Protein AF-A0A7C5LAF1-F1 (afdb_monomer_lite)

Foldseek 3Di:
DPPPPPDDDDVPDDDDDPCVVCVVVVNDDDPVNDDDVPDDDDDDDDDPDPDDDDPDDDCPVVVPDPNDPDDDDPVNDPDDPDDPD

Structure (mmCIF, N/CA/C/O backbone):
data_AF-A0A7C5LAF1-F1
#
_entry.id   AF-A0A7C5LAF1-F1
#
loop_
_atom_site.group_PDB
_atom_site.id
_atom_site.type_symbol
_atom_site.label_atom_id
_atom_site.label_alt_id
_atom_site.label_comp_id
_atom_site.label_asym_id
_atom_site.label_entity_id
_atom_site.label_seq_id
_atom_site.pdbx_PDB_ins_code
_atom_site.Cartn_x
_atom_site.Cartn_y
_atom_site.Cartn_z
_atom_site.occupancy
_atom_site.B_iso_or_equiv
_atom_site.auth_seq_id
_atom_site.auth_comp_id
_atom_site.auth_asym_id
_atom_site.auth_atom_id
_atom_site.pdbx_PDB_model_num
ATOM 1 N N . MET A 1 1 ? 7.208 -7.134 -39.769 1.00 43.78 1 MET A N 1
ATOM 2 C CA . MET A 1 1 ? 6.827 -7.988 -38.622 1.00 43.78 1 MET A CA 1
ATOM 3 C C . MET A 1 1 ? 7.422 -9.403 -38.724 1.00 43.78 1 MET A C 1
ATOM 5 O O . MET A 1 1 ? 6.997 -10.274 -37.988 1.00 43.78 1 MET A O 1
ATOM 9 N N . GLU A 1 2 ? 8.447 -9.642 -39.557 1.00 34.06 2 GLU A N 1
ATOM 10 C CA . GLU A 1 2 ? 8.902 -11.013 -39.873 1.00 34.06 2 GLU A CA 1
ATOM 11 C C . GLU A 1 2 ? 10.414 -11.259 -39.727 1.00 34.06 2 GLU A C 1
ATOM 13 O O . GLU A 1 2 ? 10.879 -12.355 -40.005 1.00 34.06 2 GLU A O 1
ATOM 18 N N . GLU A 1 3 ? 11.207 -10.293 -39.244 1.00 40.84 3 GLU A N 1
ATOM 19 C CA . GLU A 1 3 ? 12.678 -10.431 -39.276 1.00 40.84 3 GLU A CA 1
ATOM 20 C C . GLU A 1 3 ? 13.392 -10.499 -37.915 1.00 40.84 3 GLU A C 1
ATOM 22 O O . GLU A 1 3 ? 14.616 -10.597 -37.870 1.00 40.84 3 GLU A O 1
ATOM 27 N N . LYS A 1 4 ? 12.663 -10.479 -36.791 1.00 41.00 4 LYS A N 1
ATOM 28 C CA . LYS A 1 4 ? 13.266 -10.383 -35.442 1.00 41.00 4 LYS A CA 1
ATOM 29 C C . LYS A 1 4 ? 13.432 -11.707 -34.683 1.00 41.00 4 LYS A C 1
ATOM 31 O O . LYS A 1 4 ? 13.826 -11.692 -33.525 1.00 41.00 4 LYS A O 1
ATOM 36 N N . LEU A 1 5 ? 13.208 -12.851 -35.330 1.00 47.31 5 LEU A N 1
ATOM 37 C CA . LEU A 1 5 ? 13.422 -14.189 -34.751 1.00 47.31 5 LEU A CA 1
ATOM 38 C C . LEU A 1 5 ? 14.637 -14.911 -35.365 1.00 47.31 5 LEU A C 1
ATOM 40 O O . LEU A 1 5 ? 14.650 -16.132 -35.513 1.00 47.31 5 LEU A O 1
ATOM 44 N N . LYS A 1 6 ? 15.697 -14.181 -35.738 1.00 47.19 6 LYS A N 1
ATOM 45 C CA . LYS A 1 6 ? 16.952 -14.813 -36.173 1.00 47.19 6 LYS A CA 1
ATOM 46 C C . LYS A 1 6 ? 17.721 -15.347 -34.955 1.00 47.19 6 LYS A C 1
ATOM 48 O O . LYS A 1 6 ? 18.547 -14.653 -34.383 1.00 47.19 6 LYS A O 1
ATOM 53 N N . ARG A 1 7 ? 17.452 -16.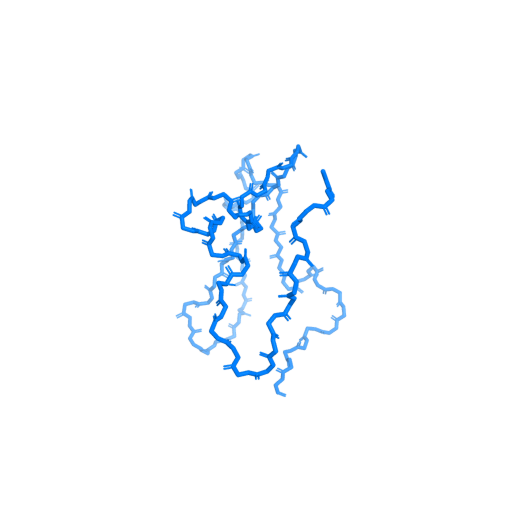629 -34.658 1.00 52.69 7 ARG A N 1
ATOM 54 C CA . ARG A 1 7 ? 18.233 -17.580 -33.837 1.00 52.69 7 ARG A CA 1
ATOM 55 C C . ARG A 1 7 ? 18.287 -17.242 -32.343 1.00 52.69 7 ARG A C 1
ATOM 57 O O . ARG A 1 7 ? 19.195 -16.559 -31.887 1.00 52.69 7 ARG A O 1
ATOM 64 N N . GLY A 1 8 ? 17.352 -17.806 -31.571 1.00 58.31 8 GLY A N 1
ATOM 65 C CA . GLY A 1 8 ? 17.532 -17.947 -30.123 1.00 58.31 8 GLY A CA 1
ATOM 66 C C . GLY A 1 8 ? 18.897 -18.579 -29.848 1.00 58.31 8 GLY A C 1
ATOM 67 O O . GLY A 1 8 ? 19.245 -19.585 -30.472 1.00 58.31 8 GLY A O 1
ATOM 68 N N . GLY A 1 9 ? 19.700 -17.921 -29.013 1.00 65.00 9 GLY A N 1
ATOM 69 C CA . GLY A 1 9 ? 21.079 -18.314 -28.758 1.00 65.00 9 GLY A CA 1
ATOM 70 C C . GLY A 1 9 ? 21.184 -19.780 -28.354 1.00 65.00 9 GLY A C 1
ATOM 71 O O . GLY A 1 9 ? 20.412 -20.267 -27.530 1.00 65.00 9 GLY A O 1
ATOM 72 N N . LEU A 1 10 ? 22.146 -20.493 -28.938 1.00 74.38 10 LEU A N 1
ATOM 73 C CA . LEU A 1 10 ? 22.532 -21.824 -28.475 1.00 74.38 10 LEU A CA 1
ATOM 74 C C . LEU A 1 10 ? 22.966 -21.744 -27.001 1.00 74.38 10 LEU A C 1
ATOM 76 O O . LEU A 1 10 ? 23.473 -20.709 -26.557 1.00 74.38 10 LEU A O 1
ATOM 80 N N . ILE A 1 11 ? 22.807 -22.832 -26.244 1.00 81.62 11 ILE A N 1
ATOM 81 C CA . ILE A 1 11 ? 23.317 -22.910 -24.867 1.00 81.62 11 ILE A CA 1
ATOM 82 C C . ILE A 1 11 ? 24.811 -22.549 -24.873 1.00 81.62 11 ILE A C 1
ATOM 84 O O . ILE A 1 11 ? 25.584 -23.112 -25.645 1.00 81.62 11 ILE A O 1
ATOM 88 N N . GLY A 1 12 ? 25.200 -21.585 -24.034 1.00 85.06 12 GLY A N 1
ATOM 89 C CA . GLY A 1 12 ? 26.574 -21.079 -23.943 1.00 85.06 12 GLY A CA 1
ATOM 90 C C . GLY A 1 12 ? 26.908 -19.901 -24.866 1.00 85.06 12 GLY A C 1
ATOM 91 O O . GLY A 1 12 ? 28.032 -19.409 -24.823 1.00 85.06 12 GLY A O 1
ATOM 92 N N . SER A 1 13 ? 25.968 -19.418 -25.683 1.00 86.75 13 SER A N 1
ATOM 93 C CA . SER A 1 13 ? 26.180 -18.208 -26.489 1.00 86.75 13 SER A CA 1
ATOM 94 C C . SER A 1 13 ? 25.981 -16.921 -25.679 1.00 86.75 13 SER A C 1
ATOM 96 O O . SER A 1 13 ? 25.092 -16.828 -24.834 1.00 86.75 13 SER A O 1
ATOM 98 N N . SER A 1 14 ? 26.818 -15.916 -25.954 1.00 85.00 14 SER A N 1
ATOM 99 C CA . SER A 1 14 ? 26.672 -14.566 -25.402 1.00 85.00 14 SER A CA 1
ATOM 100 C C . SER A 1 14 ? 25.630 -13.804 -26.218 1.00 85.00 14 SER A C 1
ATOM 102 O O . SER A 1 14 ? 25.930 -13.358 -27.324 1.00 85.00 14 SER A O 1
ATOM 104 N N . ILE A 1 15 ? 24.411 -13.689 -25.695 1.00 86.94 15 ILE A N 1
ATOM 105 C CA . ILE A 1 15 ? 23.294 -13.001 -26.354 1.00 86.94 15 ILE A CA 1
ATOM 106 C C . ILE A 1 15 ? 22.865 -11.760 -25.584 1.00 86.94 15 ILE A C 1
ATOM 108 O O . ILE A 1 15 ? 22.995 -11.695 -24.359 1.00 86.94 15 ILE A O 1
ATOM 112 N N . ASP A 1 16 ? 22.295 -10.804 -26.311 1.00 86.56 16 ASP A N 1
ATOM 113 C CA . ASP A 1 16 ? 21.657 -9.647 -25.704 1.00 86.56 16 ASP A CA 1
ATOM 114 C C . ASP A 1 16 ? 20.445 -10.079 -24.880 1.00 86.56 16 ASP A C 1
ATOM 116 O O . ASP A 1 16 ? 19.643 -10.931 -25.279 1.00 86.56 16 ASP A O 1
ATOM 120 N N . ARG A 1 17 ? 20.306 -9.466 -23.707 1.00 88.56 17 ARG A N 1
ATOM 121 C CA . ARG A 1 17 ? 19.189 -9.726 -22.808 1.00 88.56 17 ARG A CA 1
ATOM 122 C C . ARG A 1 17 ? 17.900 -9.116 -23.400 1.00 88.56 17 ARG A C 1
ATOM 124 O O . ARG A 1 17 ? 17.859 -7.898 -23.576 1.00 88.56 17 ARG A O 1
ATOM 131 N N . PRO A 1 18 ? 16.840 -9.908 -23.660 1.00 87.31 18 PRO A N 1
ATOM 132 C CA . PRO A 1 18 ? 15.667 -9.443 -24.412 1.00 87.31 18 PRO A CA 1
ATOM 133 C C . PRO A 1 18 ? 14.946 -8.224 -23.821 1.00 87.31 18 PRO A C 1
ATOM 135 O O . PRO A 1 18 ? 14.493 -7.363 -24.562 1.00 87.31 18 PRO A O 1
ATOM 138 N N . ASP A 1 19 ? 14.864 -8.135 -22.495 1.00 92.00 19 A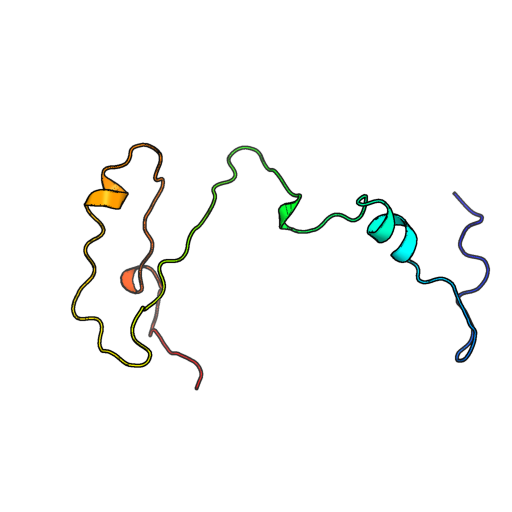SP A N 1
ATOM 139 C CA . ASP A 1 19 ? 14.190 -7.064 -21.749 1.00 92.00 19 ASP A CA 1
ATOM 140 C C . ASP A 1 19 ? 15.123 -5.896 -21.380 1.00 92.00 19 ASP A C 1
ATOM 142 O O . ASP A 1 19 ? 14.720 -4.988 -20.654 1.00 92.00 19 ASP A O 1
ATOM 146 N N . ALA A 1 20 ? 16.387 -5.912 -21.822 1.00 93.81 20 ALA A N 1
ATOM 147 C CA . ALA A 1 20 ? 17.371 -4.920 -21.392 1.00 93.81 20 ALA A CA 1
ATOM 148 C C . ALA A 1 20 ? 17.059 -3.514 -21.908 1.00 93.81 20 ALA A C 1
ATOM 150 O O . ALA A 1 20 ? 17.134 -2.567 -21.130 1.00 93.81 20 ALA A O 1
ATOM 151 N N . ILE A 1 21 ? 16.702 -3.378 -23.189 1.00 94.56 21 ILE A N 1
ATOM 152 C CA . ILE A 1 21 ? 16.464 -2.072 -23.821 1.00 94.56 21 ILE A CA 1
ATOM 153 C C . ILE A 1 21 ? 15.311 -1.335 -23.136 1.00 94.56 21 ILE A C 1
ATOM 155 O O . ILE A 1 21 ? 15.489 -0.194 -22.715 1.00 94.56 21 ILE A O 1
ATOM 159 N N . ASP A 1 22 ? 14.178 -2.007 -22.946 1.00 95.31 22 ASP A N 1
ATOM 160 C CA . ASP A 1 22 ? 12.994 -1.400 -22.337 1.00 95.31 22 ASP A CA 1
ATOM 161 C C . ASP A 1 22 ? 13.280 -0.975 -20.887 1.00 95.31 22 ASP A C 1
ATOM 163 O O . ASP A 1 22 ? 12.875 0.101 -20.447 1.00 95.31 22 ASP A O 1
ATOM 167 N N . LYS A 1 23 ? 14.050 -1.779 -20.140 1.00 95.69 23 LYS A N 1
ATOM 168 C CA . LYS A 1 23 ? 14.425 -1.468 -18.752 1.00 95.69 23 LYS A CA 1
ATOM 169 C C . LYS A 1 23 ? 15.353 -0.268 -18.637 1.00 95.69 23 LYS A C 1
ATOM 171 O O . LYS A 1 23 ? 15.122 0.580 -17.782 1.00 95.69 23 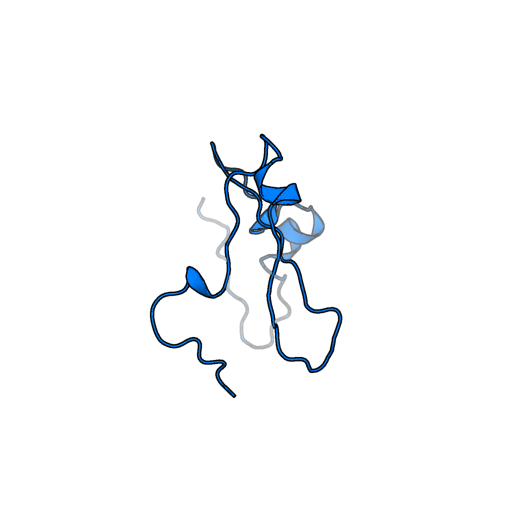LYS A O 1
ATOM 176 N N . VAL A 1 24 ? 16.389 -0.177 -19.473 1.00 96.44 24 VAL A N 1
ATOM 177 C CA . VAL A 1 24 ? 17.344 0.947 -19.397 1.00 96.44 24 VAL A CA 1
ATOM 178 C C . VAL A 1 24 ? 16.757 2.255 -19.920 1.00 96.44 24 VAL A C 1
ATOM 180 O O . VAL A 1 24 ? 17.263 3.323 -19.586 1.00 96.44 24 VAL A O 1
ATOM 183 N N . ARG A 1 25 ? 15.694 2.184 -20.725 1.00 96.88 25 ARG A N 1
ATOM 184 C CA . ARG A 1 25 ? 14.965 3.355 -21.227 1.00 96.88 25 ARG A CA 1
ATOM 185 C C . ARG A 1 25 ? 13.820 3.808 -20.326 1.00 96.88 25 ARG A C 1
ATOM 187 O O . ARG A 1 25 ? 13.273 4.876 -20.570 1.00 96.88 25 ARG A O 1
ATOM 194 N N . GLY A 1 26 ? 13.454 3.025 -19.310 1.00 95.75 26 GLY A N 1
ATOM 195 C CA . GLY A 1 26 ? 12.250 3.284 -18.513 1.00 95.75 26 GLY A CA 1
ATOM 196 C C . GLY A 1 26 ? 10.946 3.028 -19.280 1.00 95.75 26 GLY A C 1
ATOM 197 O O . GLY A 1 26 ? 9.910 3.575 -18.930 1.00 95.75 26 GLY A O 1
ATOM 198 N N . GLU A 1 27 ? 10.997 2.221 -20.342 1.00 96.06 27 GLU A N 1
ATOM 199 C CA . GLU A 1 27 ? 9.841 1.827 -21.160 1.00 96.06 27 GLU A CA 1
ATOM 200 C C . GLU A 1 27 ? 9.212 0.511 -20.659 1.00 96.06 27 GLU A C 1
ATOM 202 O O . GLU A 1 27 ? 8.084 0.171 -21.019 1.00 96.06 27 GLU A O 1
ATOM 207 N N . ALA A 1 28 ? 9.932 -0.238 -19.817 1.00 96.00 28 ALA A N 1
ATOM 208 C CA . ALA A 1 28 ? 9.409 -1.431 -19.164 1.00 96.00 28 ALA A CA 1
ATOM 209 C C . ALA A 1 28 ? 8.259 -1.061 -18.218 1.00 96.00 28 ALA A C 1
ATOM 211 O O . ALA A 1 28 ? 8.434 -0.227 -17.336 1.00 96.00 28 ALA A O 1
ATOM 212 N N . ARG A 1 29 ? 7.107 -1.720 -18.383 1.00 94.75 29 ARG A N 1
ATOM 213 C CA . ARG A 1 29 ? 5.921 -1.503 -17.546 1.00 94.75 29 ARG A CA 1
ATOM 214 C C . ARG A 1 29 ? 5.894 -2.466 -16.366 1.00 94.75 29 ARG A C 1
ATOM 216 O O . ARG A 1 29 ? 5.945 -3.684 -16.554 1.00 94.75 29 ARG A O 1
ATOM 223 N N . TYR A 1 30 ? 5.730 -1.919 -15.176 1.00 95.44 30 TYR A N 1
ATOM 224 C CA . TYR A 1 30 ? 5.531 -2.625 -13.920 1.00 95.44 30 TYR A CA 1
ATOM 225 C C . TYR A 1 30 ? 4.118 -2.383 -13.390 1.00 95.44 30 TYR A C 1
ATOM 227 O O . TYR A 1 30 ? 3.354 -1.580 -13.922 1.00 95.44 30 TYR A O 1
ATOM 235 N N . VAL A 1 31 ? 3.755 -3.114 -12.335 1.00 95.75 31 VAL A N 1
ATOM 236 C CA . VAL A 1 31 ? 2.430 -3.007 -11.706 1.00 95.75 31 VAL A CA 1
ATOM 237 C C . VAL A 1 31 ? 2.123 -1.598 -11.196 1.00 95.75 31 VAL A C 1
ATOM 239 O O . VAL A 1 31 ? 0.980 -1.173 -11.301 1.00 95.75 31 VAL A O 1
ATOM 242 N N . ASP A 1 32 ? 3.131 -0.872 -10.712 1.00 94.25 32 ASP A N 1
ATOM 243 C CA . ASP A 1 32 ? 2.969 0.485 -10.170 1.00 94.25 32 ASP A CA 1
ATOM 244 C C . ASP A 1 32 ? 2.846 1.562 -11.267 1.00 94.25 32 ASP A C 1
ATOM 246 O O . ASP A 1 32 ? 2.368 2.662 -11.016 1.00 94.25 32 ASP A O 1
ATOM 250 N N . ASP A 1 33 ? 3.199 1.230 -12.516 1.00 95.31 33 ASP A N 1
ATOM 251 C CA . ASP A 1 33 ? 3.010 2.122 -13.672 1.00 95.31 33 ASP A CA 1
ATOM 252 C C . ASP A 1 33 ? 1.576 2.053 -14.231 1.00 95.31 33 ASP A C 1
ATOM 254 O O . ASP A 1 33 ? 1.230 2.725 -15.210 1.00 95.31 33 ASP A O 1
ATOM 258 N N . LEU A 1 34 ? 0.739 1.165 -13.689 1.00 94.75 34 LEU A N 1
ATOM 259 C CA . LEU A 1 34 ? -0.640 1.002 -14.127 1.00 94.75 34 LEU A CA 1
ATOM 260 C C . LEU A 1 34 ? -1.521 2.076 -13.484 1.00 94.75 34 LEU A C 1
ATOM 262 O O . LEU A 1 34 ? -1.472 2.301 -12.284 1.00 94.75 34 LEU A O 1
ATOM 266 N N . ALA A 1 35 ? -2.391 2.684 -14.289 1.00 95.56 35 ALA A N 1
ATOM 267 C CA . ALA A 1 35 ? -3.461 3.553 -13.819 1.00 95.56 35 ALA A CA 1
ATOM 268 C C . ALA A 1 35 ? -4.768 3.141 -14.500 1.00 95.56 35 ALA A C 1
ATOM 270 O O . ALA A 1 35 ? -4.835 3.051 -15.730 1.00 95.56 35 ALA A O 1
ATOM 271 N N . LEU A 1 36 ? -5.800 2.865 -13.702 1.00 96.56 36 LEU A N 1
ATOM 272 C CA . LEU A 1 36 ? -7.124 2.462 -14.175 1.00 96.56 36 LEU A CA 1
ATOM 273 C C . LEU A 1 36 ? -8.181 3.475 -13.707 1.00 96.56 36 LEU A C 1
ATOM 275 O O . LEU A 1 36 ? -8.044 4.035 -12.616 1.00 96.56 36 LEU A O 1
ATOM 279 N N . PRO A 1 37 ? -9.252 3.716 -14.485 1.00 97.75 37 PRO A N 1
ATOM 280 C CA . PRO A 1 37 ? -10.366 4.538 -14.022 1.00 97.75 37 PRO A CA 1
ATOM 281 C C . PRO A 1 37 ? -10.949 3.993 -12.709 1.00 97.75 37 PRO A C 1
ATOM 283 O O . PRO A 1 37 ? -11.316 2.822 -12.639 1.00 97.75 37 PRO A O 1
ATOM 286 N N . GLY A 1 38 ? -11.025 4.837 -11.677 1.00 95.81 38 GLY A N 1
ATOM 287 C CA . GLY A 1 38 ? -11.535 4.455 -10.353 1.00 95.81 38 GLY A CA 1
ATOM 288 C C . GLY A 1 38 ? -10.571 3.631 -9.490 1.00 95.81 38 GLY A C 1
ATOM 289 O O . GLY A 1 38 ? -11.000 3.069 -8.487 1.00 95.81 38 GLY A O 1
ATOM 290 N N . MET A 1 39 ? -9.290 3.531 -9.863 1.00 97.25 39 MET A N 1
ATOM 291 C CA . MET A 1 39 ? -8.280 2.841 -9.057 1.00 97.25 39 MET A CA 1
ATOM 292 C C . MET A 1 39 ? -8.106 3.510 -7.688 1.00 97.25 39 MET A C 1
ATOM 294 O O . MET A 1 39 ? -7.920 4.722 -7.606 1.00 97.25 39 MET A O 1
ATOM 298 N N . LEU A 1 40 ? -8.140 2.701 -6.628 1.00 96.50 40 LEU A N 1
ATOM 299 C CA . LEU A 1 40 ? -7.870 3.128 -5.256 1.00 96.50 40 LEU A CA 1
ATOM 300 C C . LEU A 1 40 ? -6.446 2.757 -4.849 1.00 96.50 40 LEU A C 1
ATOM 302 O O . LEU A 1 40 ? -5.878 1.789 -5.357 1.00 96.50 40 LEU A O 1
ATOM 306 N N . TYR A 1 41 ? -5.907 3.495 -3.884 1.00 95.56 41 TYR A N 1
ATOM 307 C CA . TYR A 1 41 ? -4.612 3.216 -3.275 1.00 95.56 41 TYR A CA 1
ATOM 308 C C . TYR A 1 41 ? -4.807 2.645 -1.874 1.00 95.56 41 TYR A C 1
ATOM 310 O O . TYR A 1 41 ? -5.618 3.142 -1.096 1.00 95.56 41 TYR A O 1
ATOM 318 N N . GLY A 1 42 ? -4.058 1.591 -1.558 1.00 95.19 42 GLY A N 1
ATOM 319 C CA . GLY A 1 42 ? -4.045 0.978 -0.235 1.00 95.19 42 GLY A CA 1
ATOM 320 C C . GLY A 1 42 ? -2.762 1.313 0.516 1.00 95.19 42 GLY A C 1
ATOM 321 O O . GLY A 1 42 ? -1.673 1.280 -0.056 1.00 95.19 42 GLY A O 1
ATOM 322 N N . ALA A 1 43 ? -2.884 1.571 1.814 1.00 93.88 43 ALA A N 1
ATOM 323 C CA . ALA A 1 43 ? -1.758 1.685 2.732 1.00 93.88 43 ALA A CA 1
ATOM 324 C C . ALA A 1 43 ? -1.914 0.673 3.872 1.00 93.88 43 ALA A C 1
ATOM 326 O O . ALA A 1 43 ? -3.026 0.331 4.269 1.00 93.88 43 ALA A O 1
ATOM 327 N N . VAL A 1 44 ? -0.790 0.181 4.397 1.00 95.25 44 VAL A N 1
ATOM 328 C CA . VAL A 1 44 ? -0.781 -0.827 5.466 1.00 95.25 44 VAL A CA 1
ATOM 329 C C . VAL A 1 44 ? -0.215 -0.219 6.740 1.00 95.25 44 VAL A C 1
ATOM 331 O O . VAL A 1 44 ? 0.954 0.169 6.780 1.00 95.25 44 VAL A O 1
ATOM 334 N N . ILE A 1 45 ? -1.022 -0.212 7.799 1.00 93.12 45 ILE A N 1
ATOM 335 C CA . ILE A 1 45 ? -0.564 0.085 9.158 1.00 93.12 45 ILE A CA 1
ATOM 336 C C . ILE A 1 45 ? 0.125 -1.169 9.702 1.00 93.12 45 ILE A C 1
ATOM 338 O O . ILE A 1 45 ? -0.459 -2.254 9.724 1.00 93.12 45 ILE A O 1
ATOM 342 N N . ARG A 1 46 ? 1.391 -1.039 10.110 1.00 94.62 46 ARG A N 1
ATOM 343 C CA . ARG A 1 46 ? 2.204 -2.154 10.620 1.00 94.62 46 ARG A CA 1
ATOM 344 C C . ARG A 1 46 ? 2.419 -2.035 12.123 1.00 94.62 46 ARG A C 1
ATOM 346 O O . ARG A 1 46 ? 2.413 -0.942 12.675 1.00 94.62 46 ARG A O 1
ATOM 353 N N . SER A 1 47 ? 2.637 -3.176 12.773 1.00 94.31 47 SER A N 1
ATOM 354 C CA . SER A 1 47 ? 2.982 -3.215 14.195 1.00 94.31 47 SER A CA 1
ATOM 355 C C . SER A 1 47 ? 4.329 -2.538 14.447 1.00 94.31 47 SER A C 1
ATOM 357 O O . SER A 1 47 ? 5.328 -2.891 13.825 1.00 94.31 47 SER A O 1
ATOM 359 N N . GLU A 1 48 ? 4.369 -1.631 15.419 1.00 95.44 48 GLU A N 1
ATOM 360 C CA . GLU A 1 48 ? 5.615 -1.074 15.970 1.00 95.44 48 GLU A CA 1
ATOM 361 C C . GLU A 1 48 ? 6.304 -2.040 16.949 1.00 95.44 48 GLU A C 1
ATOM 363 O O . GLU A 1 48 ? 7.454 -1.850 17.338 1.00 95.44 48 GLU A O 1
ATOM 368 N N . HIS A 1 49 ? 5.596 -3.098 17.356 1.00 96.50 49 HIS A N 1
ATOM 369 C CA . HIS A 1 49 ? 6.057 -4.072 18.335 1.00 96.50 49 HIS A CA 1
ATOM 370 C C . HIS A 1 49 ? 6.433 -5.385 17.633 1.00 96.50 49 HIS A C 1
ATOM 372 O O . HIS A 1 49 ? 5.586 -5.947 16.930 1.00 96.50 49 HIS A O 1
ATOM 378 N N . PRO A 1 50 ? 7.640 -5.938 17.865 1.00 95.38 50 PRO A N 1
ATOM 379 C CA . PRO A 1 50 ? 8.043 -7.226 17.294 1.00 95.38 50 PRO A CA 1
ATOM 380 C C . PRO A 1 50 ? 7.170 -8.400 17.756 1.00 95.38 50 PRO A C 1
ATOM 382 O O . PRO A 1 50 ? 6.966 -9.355 17.013 1.00 95.38 50 PRO A O 1
ATOM 385 N N . HIS A 1 51 ? 6.654 -8.332 18.988 1.00 95.88 51 HIS A N 1
ATOM 386 C CA . HIS A 1 51 ? 5.759 -9.335 19.555 1.00 95.88 51 HIS A CA 1
ATOM 387 C C . HIS A 1 51 ? 4.807 -8.684 20.563 1.00 95.88 51 HIS A C 1
ATOM 389 O O . HIS A 1 51 ? 5.235 -8.169 21.596 1.00 95.88 51 HIS A O 1
ATOM 395 N N . ALA A 1 52 ? 3.510 -8.699 20.262 1.00 94.44 52 ALA A N 1
ATOM 396 C CA . ALA A 1 52 ? 2.474 -8.142 21.121 1.00 94.44 52 ALA A CA 1
ATOM 397 C C . ALA A 1 52 ? 1.111 -8.772 20.819 1.00 94.44 52 ALA A C 1
ATOM 399 O O . ALA A 1 52 ? 0.874 -9.302 19.734 1.00 94.44 52 ALA A O 1
ATOM 400 N N . ARG A 1 53 ? 0.186 -8.669 21.779 1.00 93.88 53 ARG A N 1
ATOM 401 C CA . ARG A 1 53 ? -1.232 -8.965 21.554 1.00 93.88 53 ARG A CA 1
ATOM 402 C C . ARG A 1 53 ? -1.972 -7.670 21.228 1.00 93.88 53 ARG A C 1
ATOM 404 O O . ARG A 1 53 ? -1.962 -6.748 22.041 1.00 93.88 53 ARG A O 1
ATOM 411 N N . ILE A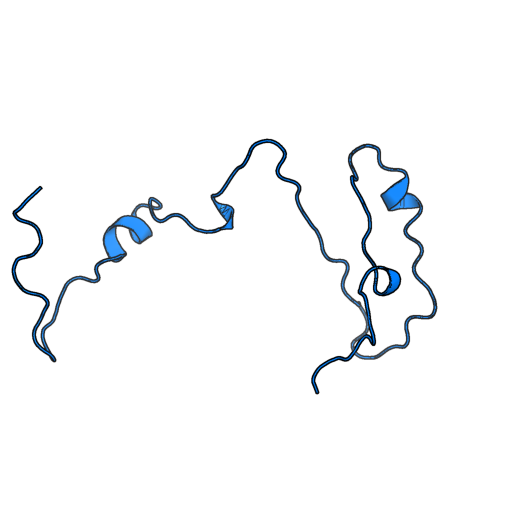 1 54 ? -2.669 -7.637 20.095 1.00 93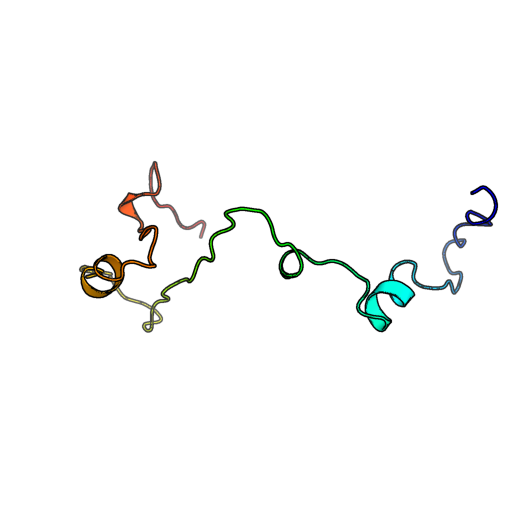.38 54 ILE A N 1
ATOM 412 C CA . ILE A 1 54 ? -3.573 -6.537 19.742 1.00 93.38 54 ILE A CA 1
ATOM 413 C C . ILE A 1 54 ? -4.801 -6.620 20.655 1.00 93.38 54 ILE A C 1
ATOM 415 O O . ILE A 1 54 ? -5.556 -7.589 20.601 1.00 93.38 54 ILE A O 1
ATOM 419 N N . LYS A 1 55 ? -4.978 -5.629 21.536 1.00 94.94 55 LYS A N 1
ATOM 420 C CA . LYS A 1 55 ? -6.155 -5.533 22.423 1.00 94.94 55 LYS A CA 1
ATOM 421 C C . LYS A 1 55 ? -7.327 -4.807 21.762 1.00 94.94 55 LYS A C 1
ATOM 423 O O . LYS A 1 55 ? -8.474 -5.061 22.107 1.00 94.94 55 LYS A O 1
ATOM 428 N N . GLY A 1 56 ? -7.023 -3.917 20.826 1.00 93.12 56 GLY A N 1
ATOM 429 C CA . GLY A 1 56 ? -7.979 -3.112 20.083 1.00 93.12 56 GLY A CA 1
ATOM 430 C C . GLY A 1 56 ? -7.248 -2.258 19.053 1.00 93.12 56 GLY A C 1
ATOM 431 O O . GLY A 1 56 ? -6.031 -2.092 19.143 1.00 93.12 56 GLY A O 1
ATOM 432 N N . VAL A 1 57 ? -8.000 -1.756 18.080 1.00 93.75 57 VAL A N 1
ATOM 433 C CA . VAL A 1 57 ? -7.558 -0.790 17.073 1.00 93.75 57 VAL A CA 1
ATOM 434 C C . VAL A 1 57 ? -8.668 0.250 16.978 1.00 93.75 57 VAL A C 1
ATOM 436 O O . VAL A 1 57 ? -9.835 -0.129 16.889 1.00 93.75 57 VAL A O 1
ATOM 439 N N . ASP A 1 58 ? -8.303 1.524 17.050 1.00 94.00 58 ASP A N 1
ATOM 440 C CA . ASP A 1 58 ? -9.210 2.645 16.823 1.00 94.00 58 ASP A CA 1
ATOM 441 C C . ASP A 1 58 ? -8.869 3.257 15.464 1.00 94.00 58 ASP A C 1
ATOM 443 O O . ASP A 1 58 ? -7.730 3.672 15.244 1.00 94.00 58 ASP A O 1
ATOM 447 N N . LEU A 1 59 ? -9.834 3.231 14.546 1.00 95.12 59 LEU A N 1
ATOM 448 C CA . LEU A 1 59 ? -9.702 3.753 13.185 1.00 95.12 59 LEU A CA 1
ATOM 449 C C . LEU A 1 59 ? -10.612 4.962 12.940 1.00 95.12 59 LEU A C 1
ATOM 451 O O . LEU A 1 59 ? -10.661 5.443 11.813 1.00 95.12 59 LEU A O 1
ATOM 455 N N . SER A 1 60 ? -11.282 5.478 13.978 1.00 94.81 60 SER A N 1
ATOM 456 C CA . SER A 1 60 ? -12.262 6.570 13.869 1.00 94.81 60 SER A CA 1
ATOM 457 C C . SER A 1 60 ? -11.717 7.774 13.101 1.00 94.81 60 SER A C 1
ATOM 459 O O . SER A 1 60 ? -12.319 8.205 12.127 1.00 94.81 60 SER A O 1
ATOM 461 N N . ALA A 1 61 ? -10.520 8.244 13.454 1.00 94.00 61 ALA A N 1
ATOM 462 C CA . ALA A 1 61 ? -9.888 9.377 12.781 1.00 94.00 61 ALA A CA 1
ATOM 463 C C . ALA A 1 61 ? -9.607 9.141 11.283 1.00 94.00 61 ALA A C 1
ATOM 465 O O . ALA A 1 61 ? -9.573 10.093 10.513 1.00 94.00 61 ALA A O 1
ATOM 466 N N . VAL A 1 62 ? -9.376 7.889 10.870 1.00 93.94 62 VAL A N 1
ATOM 467 C CA . VAL A 1 62 ? -9.156 7.530 9.458 1.00 93.94 62 VAL A CA 1
ATOM 468 C C . VAL A 1 62 ? -10.492 7.443 8.724 1.00 93.94 62 VAL A C 1
ATOM 470 O O . VAL A 1 62 ? -10.594 7.864 7.581 1.00 93.94 62 VAL A O 1
ATOM 473 N N . GLU A 1 63 ? -11.519 6.913 9.382 1.00 94.62 63 GLU A N 1
ATOM 474 C CA . GLU A 1 63 ? -12.868 6.761 8.825 1.00 94.62 63 GLU A CA 1
ATOM 475 C C . GLU A 1 63 ? -13.627 8.092 8.709 1.00 94.62 63 GLU A C 1
ATOM 477 O O . GLU A 1 63 ? -14.577 8.191 7.936 1.00 94.62 63 GLU A O 1
ATOM 482 N N . GLU A 1 64 ? -13.216 9.114 9.461 1.00 96.56 64 GLU A N 1
ATOM 483 C CA . GLU A 1 64 ? -13.751 10.477 9.368 1.00 96.56 64 GLU A CA 1
ATOM 484 C C . GLU A 1 64 ? -13.230 11.258 8.148 1.00 96.56 64 GLU A C 1
ATOM 486 O O . GLU A 1 64 ? -13.827 12.272 7.777 1.00 96.56 64 GLU A O 1
ATOM 491 N N . ASP A 1 65 ? -12.139 10.812 7.518 1.00 96.06 65 ASP A N 1
ATOM 492 C CA . ASP A 1 65 ? -11.586 11.463 6.331 1.00 96.06 65 ASP A CA 1
ATOM 493 C C . ASP A 1 65 ? -12.465 11.163 5.095 1.00 96.06 65 ASP A C 1
ATOM 495 O O . ASP A 1 65 ? -12.649 9.996 4.738 1.00 96.06 65 ASP A O 1
ATOM 499 N N . PRO A 1 66 ? -13.012 12.188 4.411 1.00 96.19 66 PRO A N 1
ATOM 500 C CA . PRO A 1 66 ? -13.904 11.990 3.269 1.00 96.19 66 PRO A CA 1
ATOM 501 C C . PRO A 1 66 ? -13.232 11.339 2.048 1.00 96.19 66 PRO A C 1
ATOM 503 O O . PRO A 1 66 ? -13.948 10.825 1.186 1.00 96.19 66 PRO A O 1
ATOM 506 N N . ASP A 1 67 ? -11.899 11.355 1.957 1.00 95.81 67 ASP A N 1
ATOM 507 C CA . ASP A 1 67 ? -11.151 10.733 0.859 1.00 95.81 67 ASP A CA 1
ATOM 508 C C . ASP A 1 67 ? -10.828 9.250 1.135 1.00 95.81 67 ASP A C 1
ATOM 510 O O . ASP A 1 67 ? -10.386 8.519 0.238 1.00 95.81 67 ASP A O 1
ATOM 514 N N . VAL A 1 68 ? -11.077 8.762 2.355 1.00 96.94 68 VAL A N 1
ATOM 515 C CA . VAL A 1 68 ? -10.905 7.351 2.708 1.00 96.94 68 VAL A CA 1
ATOM 516 C C . VAL A 1 68 ? -12.123 6.549 2.266 1.00 96.94 68 VAL A C 1
ATOM 518 O O . VAL A 1 68 ? -13.241 6.735 2.735 1.00 96.94 68 VAL A O 1
ATOM 521 N N . VAL A 1 69 ? -11.891 5.577 1.382 1.00 96.75 69 VAL A N 1
ATOM 522 C CA . VAL A 1 69 ? -12.970 4.718 0.875 1.00 96.75 69 VAL A CA 1
ATOM 523 C C . VAL A 1 69 ? -13.349 3.612 1.858 1.00 96.75 69 VAL A C 1
ATOM 525 O O . VAL A 1 69 ? -14.526 3.285 1.990 1.00 96.75 69 VAL A O 1
ATOM 528 N N . CYS A 1 70 ? -12.367 2.990 2.514 1.00 95.56 70 CYS A N 1
ATOM 529 C CA . CYS A 1 70 ? -12.619 1.967 3.526 1.00 95.56 70 CYS A CA 1
ATOM 530 C C . CYS A 1 70 ? -11.390 1.707 4.398 1.00 95.56 70 CYS A C 1
ATOM 532 O O . CYS A 1 70 ? -10.249 1.943 3.997 1.00 95.56 70 CYS A O 1
ATOM 534 N N . THR A 1 71 ? -11.646 1.135 5.567 1.00 95.81 71 THR A N 1
ATOM 535 C CA . THR A 1 71 ? -10.661 0.504 6.438 1.00 95.81 71 THR A CA 1
ATOM 536 C C . THR A 1 71 ? -10.864 -1.011 6.397 1.00 95.81 71 THR A C 1
ATOM 538 O O . THR A 1 71 ? -11.982 -1.496 6.237 1.00 95.81 71 THR A O 1
ATOM 541 N N . VAL A 1 72 ? -9.776 -1.780 6.497 1.00 94.81 72 VAL A N 1
ATOM 542 C CA . VAL A 1 72 ? -9.828 -3.250 6.477 1.00 94.81 72 VAL A CA 1
ATOM 543 C C . VAL A 1 72 ? -9.000 -3.798 7.630 1.00 94.81 72 VAL A C 1
ATOM 545 O O . VAL A 1 72 ? -7.859 -3.389 7.852 1.00 94.81 72 VAL A O 1
ATOM 548 N N . THR A 1 73 ? -9.574 -4.738 8.370 1.00 93.38 73 THR A N 1
ATOM 549 C CA . THR A 1 73 ? -8.993 -5.356 9.561 1.00 93.38 73 THR A CA 1
ATOM 550 C C . THR A 1 73 ? -9.063 -6.881 9.486 1.00 93.38 73 THR A C 1
ATOM 552 O O . THR A 1 73 ? -9.645 -7.470 8.580 1.00 93.38 73 THR A O 1
ATOM 555 N N . ALA A 1 74 ? -8.518 -7.555 10.503 1.00 91.25 74 ALA A N 1
ATOM 556 C CA . ALA A 1 74 ? -8.649 -9.005 10.645 1.00 91.25 74 ALA A CA 1
ATOM 557 C C . ALA A 1 74 ? -10.113 -9.491 10.749 1.00 91.25 74 ALA A C 1
ATOM 559 O O . ALA A 1 74 ? -10.357 -10.684 10.586 1.00 91.25 74 ALA A O 1
ATOM 560 N N . ARG A 1 75 ? -11.078 -8.602 11.037 1.00 90.62 75 ARG A N 1
ATOM 561 C CA . ARG A 1 75 ? -12.513 -8.935 11.105 1.00 90.62 75 ARG A CA 1
ATOM 562 C C . ARG A 1 75 ? -13.140 -9.137 9.727 1.00 90.62 75 ARG A C 1
ATOM 564 O O . ARG A 1 75 ? -14.156 -9.814 9.629 1.00 90.62 75 ARG A O 1
ATOM 571 N N . ASP A 1 76 ? -12.529 -8.563 8.697 1.00 92.81 76 ASP A N 1
ATOM 572 C CA . ASP A 1 76 ? -13.021 -8.584 7.318 1.00 92.81 76 ASP A CA 1
ATOM 573 C C . ASP A 1 76 ? -12.497 -9.800 6.539 1.00 92.81 76 ASP A C 1
ATOM 575 O O . ASP A 1 76 ? -12.963 -10.098 5.439 1.00 92.81 76 ASP A O 1
ATOM 579 N N . VAL A 1 77 ? -11.532 -10.527 7.113 1.00 91.19 77 VAL A N 1
ATOM 580 C CA . VAL A 1 77 ? -10.981 -11.755 6.540 1.00 91.19 77 VAL A CA 1
ATOM 581 C C . VAL A 1 77 ? -11.877 -12.937 6.930 1.00 91.19 77 VAL A C 1
ATOM 583 O O . VAL A 1 77 ? -12.035 -13.214 8.121 1.00 91.19 77 VAL A O 1
ATOM 586 N N . PRO A 1 78 ? -12.473 -13.656 5.962 1.00 91.56 78 PRO A N 1
ATOM 587 C CA . PRO A 1 78 ? -13.321 -14.801 6.260 1.00 91.56 78 PRO A CA 1
ATOM 588 C C . PRO A 1 78 ? -12.503 -16.009 6.738 1.00 91.56 78 PRO A C 1
ATOM 590 O O . PRO A 1 78 ? -11.408 -16.273 6.244 1.00 91.56 78 PRO A O 1
ATOM 593 N N . GLY A 1 79 ? -13.092 -16.806 7.631 1.00 88.69 79 GLY A N 1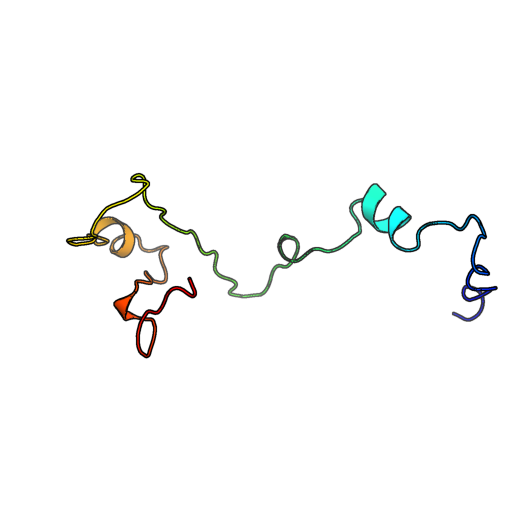
ATOM 594 C CA . GLY A 1 79 ? -12.493 -18.042 8.142 1.00 88.69 79 GLY A CA 1
ATOM 595 C C . GLY A 1 79 ? -11.608 -17.835 9.372 1.00 88.69 79 GLY A C 1
ATOM 596 O O . GLY A 1 79 ? -11.691 -16.819 10.061 1.00 88.69 79 GLY A O 1
ATOM 597 N N . GLU A 1 80 ? -10.789 -18.838 9.688 1.00 85.06 80 GLU A N 1
ATOM 598 C CA . GLU A 1 80 ? -9.812 -18.719 10.768 1.00 85.06 80 GLU A CA 1
ATOM 599 C C . GLU A 1 80 ? -8.577 -17.969 10.271 1.00 85.06 80 GLU A C 1
ATOM 601 O O . GLU A 1 80 ? -7.922 -18.380 9.312 1.00 85.06 80 GLU A O 1
ATOM 606 N N . ASN A 1 81 ? -8.242 -16.874 10.955 1.00 80.75 81 ASN A N 1
ATOM 607 C CA . ASN A 1 81 ? -7.014 -16.131 10.707 1.00 80.75 81 ASN A CA 1
ATOM 608 C C . ASN A 1 81 ? -5.808 -16.962 11.157 1.00 80.75 81 ASN A C 1
ATOM 610 O O . ASN A 1 81 ? -5.366 -16.881 12.304 1.00 80.75 81 ASN A O 1
ATOM 614 N N . VAL A 1 82 ? -5.286 -17.770 10.239 1.00 82.12 82 VAL A N 1
ATOM 615 C CA . VAL A 1 82 ? -4.093 -18.589 10.439 1.00 82.12 82 VAL A CA 1
ATOM 616 C C . VAL A 1 82 ? -2.895 -17.925 9.773 1.00 82.12 82 VAL A C 1
ATOM 618 O O . VAL A 1 82 ? -2.903 -17.625 8.581 1.00 82.12 82 VAL A O 1
ATOM 621 N N . VAL A 1 83 ? -1.833 -17.700 10.541 1.00 73.88 83 VAL A N 1
ATOM 622 C CA . VAL A 1 83 ? -0.517 -17.422 9.962 1.00 73.88 83 VAL A CA 1
ATOM 623 C C . VAL A 1 83 ? 0.106 -18.782 9.680 1.00 73.88 83 VAL A C 1
ATOM 625 O O . VAL A 1 83 ? 0.202 -19.598 10.595 1.00 73.88 83 VAL A O 1
ATOM 628 N N . HIS A 1 84 ? 0.478 -19.054 8.426 1.00 62.38 84 HIS A N 1
ATOM 629 C CA . HIS A 1 84 ? 1.250 -20.255 8.115 1.00 62.38 84 HIS A CA 1
ATOM 630 C C . HIS A 1 84 ? 2.625 -20.094 8.767 1.00 62.38 84 HIS A C 1
ATOM 632 O O . HIS A 1 84 ? 3.411 -19.246 8.341 1.00 62.38 84 HIS A O 1
ATOM 638 N N . VAL A 1 85 ? 2.846 -20.835 9.851 1.00 54.25 85 VAL A N 1
ATOM 639 C CA . VAL A 1 85 ? 4.133 -20.928 10.548 1.00 54.25 85 VAL A CA 1
ATOM 640 C C . VAL A 1 85 ? 4.864 -22.166 10.066 1.00 54.25 85 VAL A C 1
ATOM 642 O O . VAL A 1 85 ? 4.188 -23.212 9.935 1.00 54.25 85 VAL A O 1
#

Sequence (85 aa):
MEEKLKRGGLIGSSIDRPDAIDKVRGEARYVDDLALPGMLYGAVIRSEHPHARIKGVDLSAVEEDPDVVCTVTARDVPGENVVHV

pLDDT: mean 87.2, std 15.55, range [34.06, 97.75]

Radius of gyration: 23.52 Å; chains: 1; bounding box: 41×35×62 Å

Secondary structure (DSSP, 8-state):
--SS-S-PPPTT-----TTHHHHHHT----GGG---TT---------SSSS--------HHHHT-TT------TTSS-S------